Protein AF-A0A1J4VGZ9-F1 (afdb_monomer_lite)

Sequence (70 aa):
MNKAAIIYFSLTGNTEKIANRIGRKLEAEGKNVERIRLSEEKNHSFLGNALRALFKIKGKIKGVNLNLIA

pLDDT: mean 74.22, std 16.39, range [35.34, 95.38]

Radius of gyration: 13.24 Å; chains: 1; bounding box: 32×22×29 Å

Structure (mmCIF, N/CA/C/O backbone):
data_AF-A0A1J4VGZ9-F1
#
_entry.id   AF-A0A1J4VGZ9-F1
#
loop_
_atom_site.group_PDB
_atom_site.id
_atom_site.type_symbol
_atom_site.label_atom_id
_atom_site.label_alt_id
_atom_site.label_comp_id
_atom_site.label_asym_id
_atom_site.label_entity_id
_atom_site.label_seq_id
_atom_site.pdbx_PDB_ins_code
_atom_site.Cartn_x
_atom_site.Cartn_y
_atom_site.Cartn_z
_atom_site.occupancy
_atom_site.B_iso_or_equiv
_atom_site.auth_seq_id
_atom_site.auth_comp_id
_atom_site.auth_asym_id
_atom_site.auth_atom_id
_atom_site.pdbx_PDB_model_num
ATOM 1 N N . MET A 1 1 ? -8.277 -2.163 19.159 1.00 56.78 1 MET A N 1
ATOM 2 C CA . MET A 1 1 ? -8.075 -1.436 17.883 1.00 56.78 1 MET A CA 1
ATOM 3 C C . MET A 1 1 ? -7.580 -2.413 16.832 1.00 56.78 1 MET A C 1
ATOM 5 O O . MET A 1 1 ? -6.510 -2.982 17.021 1.00 56.78 1 MET A O 1
ATOM 9 N N . ASN A 1 2 ? -8.342 -2.626 15.758 1.00 79.19 2 ASN A N 1
ATOM 10 C CA . ASN A 1 2 ? -7.892 -3.467 14.648 1.00 79.19 2 ASN A CA 1
ATOM 11 C C . ASN A 1 2 ? -6.781 -2.738 13.882 1.00 79.19 2 ASN A C 1
ATOM 13 O O . ASN A 1 2 ? -6.996 -1.654 13.340 1.00 79.19 2 ASN A O 1
ATOM 17 N N . LYS A 1 3 ? -5.579 -3.320 13.890 1.00 85.06 3 LYS A N 1
ATOM 18 C CA . LYS A 1 3 ? -4.440 -2.848 13.099 1.00 85.06 3 LYS A CA 1
ATOM 19 C C . LYS A 1 3 ? -4.502 -3.478 11.711 1.00 85.06 3 LYS A C 1
ATOM 21 O O . LYS A 1 3 ? -4.787 -4.667 11.593 1.00 85.06 3 LYS A O 1
ATOM 26 N N . ALA A 1 4 ? -4.220 -2.693 10.680 1.00 86.06 4 ALA A N 1
ATOM 27 C CA . ALA A 1 4 ? -4.093 -3.159 9.306 1.00 86.06 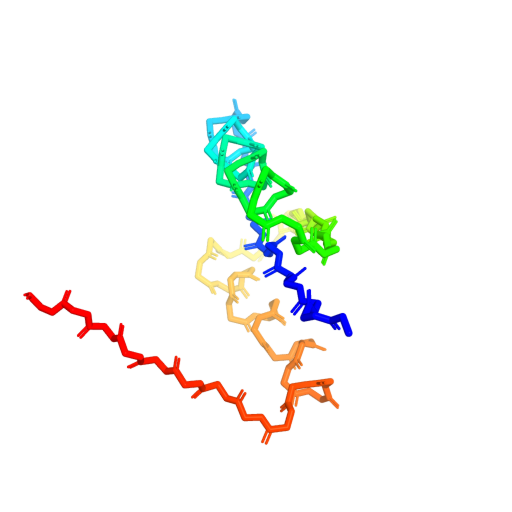4 ALA A CA 1
ATOM 28 C C . ALA A 1 4 ? -2.724 -2.754 8.754 1.00 86.06 4 ALA A C 1
ATOM 30 O O . ALA A 1 4 ? -2.239 -1.664 9.043 1.00 86.06 4 ALA A O 1
ATOM 31 N N . ALA A 1 5 ? -2.113 -3.617 7.946 1.00 86.75 5 ALA A N 1
ATOM 32 C CA . ALA A 1 5 ? -0.866 -3.318 7.254 1.00 86.75 5 ALA A CA 1
ATOM 33 C C . ALA A 1 5 ? -1.082 -3.411 5.741 1.00 86.75 5 ALA A C 1
ATOM 35 O O . ALA A 1 5 ? -1.615 -4.403 5.246 1.00 86.75 5 ALA A O 1
ATOM 36 N N . ILE A 1 6 ? -0.658 -2.382 5.011 1.00 88.19 6 ILE A N 1
ATOM 37 C CA . ILE A 1 6 ? -0.650 -2.347 3.550 1.00 88.19 6 ILE A CA 1
ATOM 38 C C . ILE A 1 6 ? 0.796 -2.430 3.104 1.00 88.19 6 ILE A C 1
ATOM 40 O O . ILE A 1 6 ? 1.562 -1.477 3.247 1.00 88.19 6 ILE A O 1
ATOM 44 N N . ILE A 1 7 ? 1.159 -3.575 2.547 1.00 84.81 7 ILE A N 1
ATOM 45 C CA . ILE A 1 7 ? 2.487 -3.812 1.997 1.00 84.81 7 ILE A CA 1
ATOM 46 C C . ILE A 1 7 ? 2.380 -3.725 0.484 1.00 84.81 7 ILE A C 1
ATOM 48 O O . ILE A 1 7 ? 1.550 -4.404 -0.118 1.00 84.81 7 ILE A O 1
ATOM 52 N N . TYR A 1 8 ? 3.208 -2.887 -0.131 1.00 82.44 8 TYR A N 1
ATOM 53 C CA . TYR A 1 8 ? 3.144 -2.667 -1.570 1.00 82.44 8 TYR A CA 1
ATOM 54 C C . TYR A 1 8 ? 4.519 -2.405 -2.179 1.00 82.44 8 TYR A C 1
ATOM 56 O O . TYR A 1 8 ? 5.434 -1.898 -1.530 1.00 82.44 8 TYR A O 1
ATOM 64 N N . PHE A 1 9 ? 4.639 -2.725 -3.463 1.00 82.00 9 PHE A N 1
ATOM 65 C CA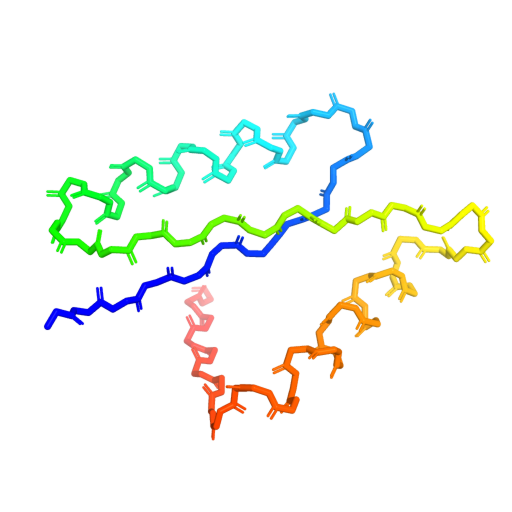 . PHE A 1 9 ? 5.791 -2.415 -4.300 1.00 82.00 9 PHE A CA 1
ATOM 66 C C . PHE A 1 9 ? 5.351 -1.502 -5.447 1.00 82.00 9 PHE A C 1
ATOM 68 O O . PHE A 1 9 ? 4.292 -1.712 -6.039 1.00 82.00 9 PHE A O 1
ATOM 75 N N . SER A 1 10 ? 6.143 -0.476 -5.753 1.00 79.00 10 SER A N 1
ATOM 76 C CA . SER A 1 10 ? 5.787 0.529 -6.755 1.00 79.00 10 SER A CA 1
ATOM 77 C C . SER A 1 10 ? 7.033 1.054 -7.462 1.00 79.00 10 SER A C 1
ATOM 79 O O . SER A 1 10 ? 7.849 1.733 -6.834 1.00 79.00 10 SER A O 1
ATOM 81 N N . LEU A 1 11 ? 7.138 0.767 -8.763 1.00 74.88 11 LEU A N 1
ATOM 82 C CA . LEU A 1 11 ? 8.171 1.316 -9.654 1.00 74.88 11 LEU A CA 1
ATOM 83 C C . LEU A 1 11 ? 7.807 2.719 -10.142 1.00 74.88 11 LEU A C 1
ATOM 85 O O . LEU A 1 11 ? 8.636 3.617 -10.161 1.00 74.88 11 LEU A O 1
ATOM 89 N N . THR A 1 12 ? 6.540 2.909 -10.513 1.00 80.00 12 THR A N 1
ATOM 90 C CA . THR A 1 12 ? 6.053 4.100 -11.228 1.00 80.00 12 THR A CA 1
ATOM 91 C C . THR A 1 12 ? 5.097 4.964 -10.400 1.00 80.00 12 THR A C 1
ATOM 93 O O . THR A 1 12 ? 4.536 5.932 -10.903 1.00 80.00 12 THR A O 1
ATOM 96 N N . GLY A 1 13 ? 4.857 4.615 -9.131 1.00 79.81 13 GLY A N 1
ATOM 97 C CA . GLY A 1 13 ? 3.952 5.353 -8.236 1.00 79.81 13 GLY A CA 1
ATOM 98 C C . GLY A 1 13 ? 2.475 4.937 -8.321 1.00 79.81 13 GLY A C 1
ATOM 99 O O . GLY A 1 13 ? 1.687 5.296 -7.446 1.00 79.81 13 GLY A O 1
ATOM 100 N N . ASN A 1 14 ? 2.069 4.138 -9.313 1.00 86.69 14 ASN A N 1
ATOM 101 C CA . ASN A 1 14 ? 0.666 3.720 -9.452 1.00 86.69 14 ASN A CA 1
ATOM 102 C C . ASN A 1 14 ? 0.194 2.835 -8.289 1.00 86.69 14 ASN A C 1
ATOM 104 O O . ASN A 1 14 ? -0.862 3.091 -7.707 1.00 86.69 14 ASN A O 1
ATOM 108 N N . THR A 1 15 ? 0.995 1.849 -7.885 1.00 85.94 15 THR A N 1
ATOM 109 C CA . THR A 1 15 ? 0.659 0.977 -6.748 1.00 85.94 15 THR A CA 1
ATOM 110 C C . THR A 1 15 ? 0.629 1.751 -5.430 1.00 85.94 15 THR A C 1
ATOM 112 O O . THR A 1 15 ? -0.173 1.451 -4.551 1.00 85.94 15 THR A O 1
ATOM 115 N N . GLU A 1 16 ? 1.446 2.798 -5.306 1.00 89.44 16 GLU A N 1
ATOM 116 C CA . GLU A 1 16 ? 1.455 3.694 -4.145 1.00 89.44 16 GLU A CA 1
ATOM 117 C C . GLU A 1 16 ? 0.151 4.495 -4.028 1.00 89.44 16 GLU A C 1
ATOM 119 O O . GLU A 1 16 ? -0.437 4.576 -2.948 1.00 89.44 16 GLU A O 1
ATOM 124 N N . LYS A 1 17 ? -0.376 5.011 -5.147 1.00 92.88 17 LYS A N 1
ATOM 125 C CA . LYS A 1 17 ? -1.694 5.670 -5.171 1.00 92.88 17 LYS A CA 1
ATOM 126 C C . LYS A 1 17 ? -2.810 4.726 -4.719 1.00 92.88 17 LYS A C 1
ATOM 128 O O . LYS A 1 17 ? -3.678 5.130 -3.944 1.00 92.88 17 LYS A O 1
ATOM 133 N N . ILE A 1 18 ? -2.774 3.470 -5.166 1.00 92.31 18 ILE A N 1
ATOM 134 C CA . ILE A 1 18 ? -3.753 2.445 -4.777 1.00 92.31 18 ILE A CA 1
ATOM 135 C C . ILE A 1 18 ? -3.628 2.124 -3.282 1.00 92.31 18 ILE A C 1
ATOM 137 O O . ILE A 1 18 ? -4.628 2.174 -2.566 1.00 92.31 18 ILE A O 1
ATOM 141 N N . ALA A 1 19 ? -2.410 1.882 -2.791 1.00 91.69 19 ALA A N 1
ATOM 142 C CA . ALA A 1 19 ? -2.137 1.626 -1.377 1.00 91.69 19 ALA A CA 1
ATOM 143 C C . ALA A 1 19 ? -2.633 2.772 -0.480 1.00 91.69 19 ALA A C 1
ATOM 145 O O . ALA A 1 19 ? -3.275 2.542 0.546 1.00 91.69 19 ALA A O 1
ATOM 146 N N . ASN A 1 20 ? -2.419 4.018 -0.903 1.00 93.12 20 ASN A N 1
ATOM 147 C CA . ASN A 1 20 ? -2.909 5.194 -0.191 1.00 93.12 20 ASN A CA 1
ATOM 148 C C . ASN A 1 20 ? -4.438 5.263 -0.165 1.00 93.12 20 ASN A C 1
ATOM 150 O O . ASN A 1 20 ? -5.013 5.542 0.889 1.00 93.12 20 ASN A O 1
ATOM 154 N N . ARG A 1 21 ? -5.103 4.965 -1.286 1.00 95.12 21 ARG A N 1
ATOM 155 C CA . ARG A 1 21 ? -6.570 4.958 -1.372 1.00 95.12 21 ARG A CA 1
ATOM 156 C C . ARG A 1 21 ? -7.196 3.875 -0.493 1.00 95.12 21 ARG A C 1
ATOM 158 O O . ARG A 1 21 ? -8.184 4.154 0.183 1.00 95.12 21 ARG A O 1
ATOM 165 N N . ILE A 1 22 ? -6.613 2.677 -0.470 1.00 93.38 22 ILE A N 1
ATOM 166 C CA . ILE A 1 22 ? -7.043 1.584 0.416 1.00 93.38 22 ILE A CA 1
ATOM 167 C C . ILE A 1 22 ? -6.840 1.988 1.878 1.00 93.38 22 ILE A C 1
ATOM 169 O O . ILE A 1 22 ? -7.758 1.857 2.683 1.00 93.38 22 ILE A O 1
ATOM 173 N N . GLY A 1 23 ? -5.676 2.549 2.214 1.00 93.62 23 GLY A N 1
ATOM 174 C CA . GLY A 1 23 ? -5.379 2.961 3.584 1.00 93.62 23 GLY A CA 1
ATOM 175 C C . GLY A 1 23 ? -6.340 4.020 4.111 1.00 93.62 23 GLY A C 1
ATOM 176 O O . GLY A 1 23 ? -6.838 3.866 5.216 1.00 93.62 23 GLY A O 1
ATOM 177 N N . ARG A 1 24 ? -6.701 5.017 3.291 1.00 94.94 24 ARG A N 1
ATOM 178 C CA . ARG A 1 24 ? -7.693 6.038 3.675 1.00 94.94 24 ARG A CA 1
ATOM 179 C C . ARG A 1 24 ? -9.067 5.444 3.984 1.00 94.94 24 ARG A C 1
ATOM 181 O O . ARG A 1 24 ? -9.732 5.905 4.903 1.00 94.94 24 ARG A O 1
ATOM 188 N N . LYS A 1 25 ? -9.498 4.422 3.234 1.00 95.38 25 LYS A N 1
ATOM 189 C CA . LYS A 1 25 ? -10.758 3.717 3.522 1.00 95.38 25 LYS A CA 1
ATOM 190 C C . LYS A 1 25 ? -10.696 2.986 4.863 1.00 95.38 25 LYS A C 1
ATOM 192 O O . LYS A 1 25 ? -11.607 3.115 5.666 1.00 95.38 25 LYS A O 1
ATOM 197 N N . LEU A 1 26 ? -9.605 2.269 5.122 1.00 90.94 26 LEU A N 1
ATOM 198 C CA . LEU A 1 26 ? -9.423 1.534 6.376 1.00 90.94 26 LEU A CA 1
ATOM 199 C C . LEU A 1 26 ? -9.284 2.477 7.586 1.00 90.94 26 LEU A C 1
ATOM 201 O O . LEU A 1 26 ? -9.818 2.180 8.651 1.00 90.94 26 LEU A O 1
ATOM 205 N N . GLU A 1 27 ? -8.623 3.624 7.422 1.00 91.69 27 GLU A N 1
ATOM 206 C CA . GLU A 1 27 ? -8.553 4.687 8.437 1.00 91.69 27 GLU A CA 1
ATOM 207 C C . GLU A 1 27 ? -9.945 5.256 8.747 1.00 91.69 27 GLU A C 1
ATOM 209 O O . GLU A 1 27 ? -10.283 5.428 9.916 1.00 91.69 27 GLU A O 1
ATOM 214 N N . ALA A 1 28 ? -10.781 5.474 7.724 1.00 93.19 28 ALA A N 1
ATOM 215 C CA . ALA A 1 28 ? -12.169 5.909 7.902 1.00 93.19 28 ALA A CA 1
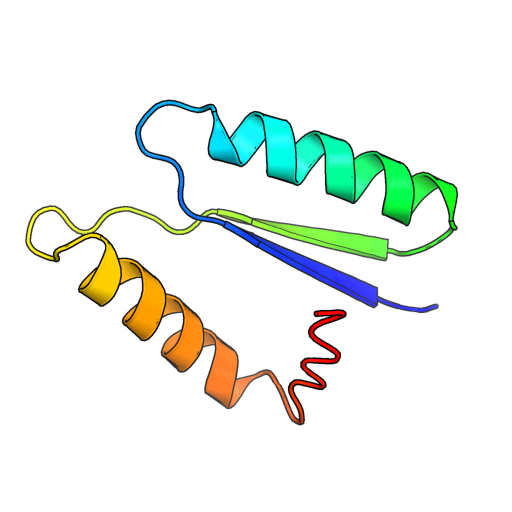ATOM 216 C C . ALA A 1 28 ? -13.042 4.862 8.626 1.00 93.19 28 ALA A C 1
ATOM 218 O O . ALA A 1 28 ? -13.977 5.225 9.331 1.00 93.19 28 ALA A O 1
ATOM 219 N N . GLU A 1 29 ? -12.709 3.573 8.515 1.00 92.38 29 GLU A N 1
ATOM 220 C CA . GLU A 1 29 ? -13.316 2.479 9.293 1.00 92.38 29 GLU A CA 1
ATOM 221 C C . GLU A 1 29 ? -12.770 2.384 10.737 1.00 92.38 29 GLU A C 1
ATOM 223 O O . GLU A 1 29 ? -13.064 1.426 11.455 1.00 92.38 29 GLU A O 1
ATOM 228 N N . GLY A 1 30 ? -11.937 3.335 11.175 1.00 90.38 30 GLY A N 1
ATOM 229 C CA . GLY A 1 30 ? -11.348 3.359 12.517 1.00 90.38 30 GLY A CA 1
ATOM 230 C C . GLY A 1 30 ? -10.184 2.382 12.716 1.00 90.38 30 GLY A C 1
ATOM 231 O O . GLY A 1 30 ? -9.798 2.098 13.856 1.00 90.38 30 GLY A O 1
ATOM 232 N N . LYS A 1 31 ? -9.609 1.841 11.633 1.00 90.06 31 LYS A N 1
ATOM 233 C CA . LYS A 1 31 ? -8.420 0.979 11.708 1.00 90.06 31 LYS A CA 1
ATOM 234 C C . LYS A 1 31 ? -7.157 1.829 11.775 1.00 90.06 31 LYS A C 1
ATOM 236 O O . LYS A 1 31 ? -7.029 2.847 11.103 1.00 90.06 31 LYS A O 1
ATOM 241 N N . ASN A 1 32 ? -6.182 1.367 12.550 1.00 88.75 32 ASN A N 1
ATOM 242 C CA . ASN A 1 32 ? -4.841 1.945 12.534 1.00 88.75 32 ASN A CA 1
ATOM 243 C C . ASN A 1 32 ? -4.052 1.288 11.392 1.00 88.75 32 ASN A C 1
ATOM 245 O O . ASN A 1 32 ? -3.842 0.071 11.426 1.00 88.75 32 ASN A O 1
ATOM 249 N N . VAL A 1 33 ? -3.696 2.070 10.368 1.00 91.81 33 VAL A N 1
ATOM 250 C CA . VAL A 1 33 ? -3.115 1.566 9.117 1.00 91.81 33 VAL A CA 1
ATOM 251 C C . VAL A 1 33 ? -1.623 1.868 9.038 1.00 91.81 33 VAL A C 1
ATOM 253 O O . VAL A 1 33 ? -1.207 3.021 8.957 1.00 91.81 33 VAL A O 1
ATOM 256 N N . GLU A 1 34 ? -0.819 0.816 8.948 1.00 89.06 34 GLU A N 1
ATOM 257 C CA . GLU A 1 34 ? 0.607 0.894 8.646 1.00 89.06 34 GLU A CA 1
ATOM 258 C C . GLU A 1 34 ? 0.828 0.682 7.143 1.00 89.06 34 GLU A C 1
ATOM 260 O O . GLU A 1 34 ? 0.300 -0.261 6.552 1.00 89.06 34 GLU A O 1
ATOM 265 N N . ARG A 1 35 ? 1.602 1.555 6.493 1.00 87.81 35 ARG A N 1
ATOM 266 C CA . ARG A 1 35 ? 1.938 1.436 5.067 1.00 87.81 35 ARG A CA 1
ATOM 267 C C . ARG A 1 35 ? 3.418 1.116 4.927 1.00 87.81 35 ARG A C 1
ATOM 269 O O . ARG A 1 35 ? 4.261 1.904 5.341 1.00 87.81 35 ARG A O 1
ATOM 276 N N . ILE A 1 36 ? 3.730 -0.018 4.312 1.00 85.88 36 ILE A N 1
ATOM 277 C CA . ILE A 1 36 ? 5.096 -0.515 4.148 1.00 85.88 36 ILE A CA 1
ATOM 278 C C . ILE A 1 36 ? 5.406 -0.560 2.654 1.00 85.88 36 ILE A C 1
ATOM 280 O O . ILE A 1 36 ? 4.948 -1.450 1.932 1.00 85.88 36 ILE A O 1
ATOM 284 N N . ARG A 1 37 ? 6.189 0.418 2.189 1.00 84.31 37 ARG A N 1
ATOM 285 C CA . ARG A 1 37 ? 6.720 0.419 0.825 1.00 84.31 37 ARG A CA 1
ATOM 286 C C . ARG A 1 37 ? 7.933 -0.496 0.756 1.00 84.31 37 ARG A C 1
ATOM 288 O O . ARG A 1 37 ? 8.891 -0.335 1.507 1.00 84.31 37 ARG A O 1
ATOM 295 N N . LEU A 1 38 ? 7.896 -1.433 -0.176 1.00 77.50 38 LEU A N 1
ATOM 296 C CA . LEU A 1 38 ? 9.012 -2.316 -0.464 1.00 77.50 38 LEU A CA 1
ATOM 297 C C . LEU A 1 38 ? 9.986 -1.607 -1.404 1.00 77.50 38 LEU A C 1
ATOM 299 O O . LEU A 1 38 ? 9.586 -1.092 -2.451 1.00 77.50 38 LEU A O 1
ATOM 303 N N . SER A 1 39 ? 11.255 -1.573 -1.011 1.00 71.62 39 SER A N 1
ATOM 304 C CA . SER A 1 39 ? 12.350 -1.071 -1.836 1.00 71.62 39 SER A CA 1
ATOM 305 C C . SER A 1 39 ? 12.659 -2.057 -2.959 1.00 71.62 39 SER A C 1
ATOM 307 O O . SER A 1 39 ? 12.628 -3.270 -2.753 1.00 71.62 39 SER A O 1
ATOM 309 N N . GLU A 1 40 ? 12.980 -1.536 -4.138 1.00 67.31 40 GLU A N 1
ATOM 310 C CA . GLU A 1 40 ? 13.512 -2.339 -5.232 1.00 67.31 40 GLU A CA 1
ATOM 311 C C . GLU A 1 40 ? 14.969 -2.710 -4.938 1.00 67.31 40 GLU A C 1
ATOM 313 O O . GLU A 1 40 ? 15.794 -1.837 -4.668 1.00 67.31 40 GLU A O 1
ATOM 318 N N . GLU A 1 41 ? 15.303 -3.999 -5.003 1.00 64.25 41 GLU A N 1
ATOM 319 C CA . GLU A 1 41 ? 16.688 -4.402 -5.230 1.00 64.25 41 GLU A CA 1
ATOM 320 C C . GLU A 1 41 ? 16.902 -4.556 -6.729 1.00 64.25 41 GLU A C 1
ATOM 322 O O . GLU A 1 41 ? 16.233 -5.365 -7.373 1.00 64.25 41 GLU A O 1
ATOM 327 N N . LYS A 1 42 ? 17.858 -3.783 -7.263 1.00 58.53 42 LYS A N 1
ATOM 328 C CA . LYS A 1 42 ? 18.179 -3.669 -8.698 1.00 58.53 42 LYS A CA 1
ATOM 329 C C . LYS A 1 42 ? 18.453 -5.009 -9.407 1.00 58.53 42 LYS A C 1
ATOM 331 O O .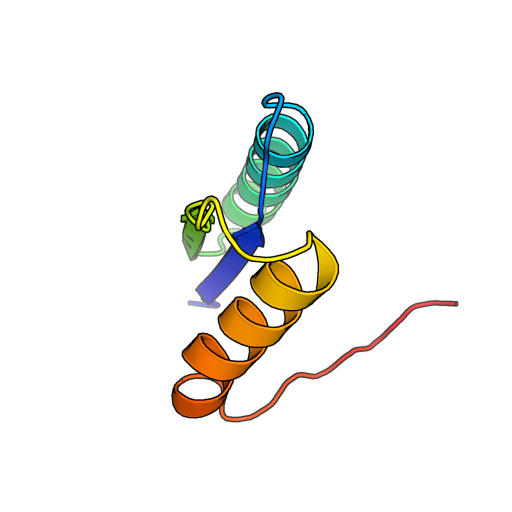 LYS A 1 42 ? 18.455 -5.040 -10.628 1.00 58.53 42 LYS A O 1
ATOM 336 N N . ASN A 1 43 ? 18.656 -6.098 -8.660 1.00 62.53 43 ASN A N 1
ATOM 337 C CA . ASN A 1 43 ? 19.024 -7.420 -9.178 1.00 62.53 43 ASN A CA 1
ATOM 338 C C . ASN A 1 43 ? 17.927 -8.489 -9.031 1.00 62.53 43 ASN A C 1
ATOM 340 O O . ASN A 1 43 ? 18.174 -9.656 -9.327 1.00 62.53 43 ASN A O 1
ATOM 344 N N . HIS A 1 44 ? 16.728 -8.132 -8.567 1.00 59.97 44 HIS A N 1
ATOM 345 C CA . HIS A 1 44 ? 15.635 -9.087 -8.389 1.00 59.97 44 HIS A CA 1
ATOM 346 C C . HIS A 1 44 ? 14.464 -8.767 -9.316 1.00 59.97 44 HIS A C 1
ATOM 348 O O . HIS A 1 44 ? 14.044 -7.619 -9.445 1.00 59.97 44 HIS A O 1
ATOM 354 N N . SER A 1 45 ? 13.892 -9.805 -9.934 1.00 65.81 45 SER A N 1
ATOM 355 C CA . SER A 1 45 ? 12.644 -9.675 -10.688 1.00 65.81 45 SER A CA 1
ATOM 356 C C . SER A 1 45 ? 11.503 -9.195 -9.782 1.00 65.81 45 SER A C 1
ATOM 358 O O . SER A 1 45 ? 11.549 -9.364 -8.561 1.00 65.81 45 SER A O 1
ATOM 360 N N . PHE A 1 46 ? 10.441 -8.636 -10.370 1.00 66.94 46 PHE A N 1
ATOM 361 C CA . PHE A 1 46 ? 9.236 -8.215 -9.638 1.00 66.94 46 PHE A CA 1
ATOM 362 C C . PHE A 1 46 ? 8.708 -9.313 -8.696 1.00 66.94 46 PHE A C 1
ATOM 364 O O . PHE A 1 46 ? 8.431 -9.054 -7.526 1.00 66.94 46 PHE A O 1
ATOM 371 N N . LEU A 1 47 ? 8.653 -10.558 -9.184 1.00 64.06 47 LEU A N 1
ATOM 372 C CA . LEU A 1 47 ? 8.276 -11.738 -8.401 1.00 64.06 47 LEU A CA 1
ATOM 373 C C . LEU A 1 47 ? 9.268 -12.028 -7.270 1.00 64.06 47 LEU A C 1
ATOM 375 O O . LEU A 1 47 ? 8.842 -12.323 -6.158 1.00 64.06 47 LEU A O 1
ATOM 379 N N . GLY A 1 48 ? 10.573 -11.900 -7.524 1.00 68.50 48 GLY A N 1
ATOM 380 C CA . GLY A 1 48 ? 11.609 -12.056 -6.502 1.00 68.50 48 GLY A CA 1
ATOM 381 C C . GLY A 1 48 ? 11.481 -11.026 -5.377 1.00 68.50 48 GLY A C 1
ATOM 382 O O . GLY A 1 48 ? 11.536 -11.387 -4.200 1.00 68.50 48 GLY A O 1
ATOM 383 N N . ASN A 1 49 ? 11.220 -9.764 -5.724 1.00 68.81 49 ASN A N 1
ATOM 384 C CA . ASN A 1 49 ? 10.969 -8.696 -4.756 1.00 68.81 49 ASN A CA 1
ATOM 385 C C . ASN A 1 49 ? 9.660 -8.923 -3.975 1.00 68.81 49 ASN A C 1
ATOM 387 O O . ASN A 1 49 ? 9.641 -8.763 -2.752 1.00 68.81 49 ASN A O 1
ATOM 391 N N . ALA A 1 50 ? 8.587 -9.364 -4.641 1.00 68.44 50 ALA A N 1
ATOM 392 C CA . ALA A 1 50 ? 7.304 -9.670 -4.006 1.00 68.44 50 ALA A CA 1
ATOM 393 C C . ALA A 1 50 ? 7.386 -10.867 -3.039 1.00 68.44 50 ALA A C 1
ATOM 395 O O . ALA A 1 50 ? 6.910 -10.780 -1.906 1.00 68.44 50 ALA A O 1
ATOM 396 N N . LEU A 1 51 ? 8.038 -11.963 -3.443 1.00 70.31 51 LEU A N 1
ATOM 397 C CA . LEU A 1 51 ? 8.238 -13.149 -2.603 1.00 70.31 51 LEU A CA 1
ATOM 398 C C . LEU A 1 51 ? 9.118 -12.820 -1.403 1.00 70.31 51 LEU A C 1
ATOM 400 O O . LEU A 1 51 ? 8.748 -13.128 -0.272 1.00 70.31 51 LEU A O 1
ATOM 404 N N . ARG A 1 52 ? 10.247 -12.137 -1.613 1.00 67.88 52 ARG A N 1
ATOM 405 C CA . ARG A 1 52 ? 11.134 -11.730 -0.517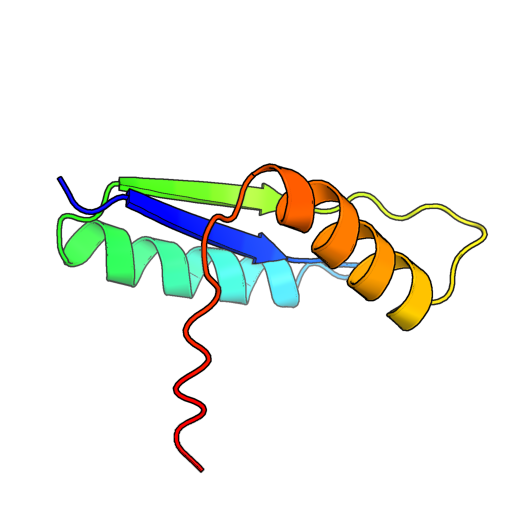 1.00 67.88 52 ARG A CA 1
ATOM 406 C C . ARG A 1 52 ? 10.423 -10.843 0.495 1.00 67.88 52 ARG A C 1
ATOM 408 O O . ARG A 1 52 ? 10.618 -11.023 1.696 1.00 67.88 52 ARG A O 1
ATOM 415 N N . ALA A 1 53 ? 9.591 -9.916 0.034 1.00 66.81 53 ALA A N 1
ATOM 416 C CA . ALA A 1 53 ? 8.754 -9.128 0.920 1.00 66.81 53 ALA A CA 1
ATOM 417 C C . ALA A 1 53 ? 7.807 -10.010 1.730 1.00 66.81 53 ALA A C 1
ATOM 419 O O . ALA A 1 53 ? 7.814 -9.933 2.955 1.00 66.81 53 ALA A O 1
ATOM 420 N N . LEU A 1 54 ? 7.076 -10.911 1.073 1.00 69.19 54 LEU A N 1
ATOM 421 C CA . LEU A 1 54 ? 6.195 -11.863 1.746 1.00 69.19 54 LEU A CA 1
ATOM 422 C C . LEU A 1 54 ? 6.948 -12.661 2.828 1.00 69.19 54 LEU A C 1
ATOM 424 O O . LEU A 1 54 ? 6.471 -12.768 3.955 1.00 69.19 54 LEU A O 1
ATOM 428 N N . PHE A 1 55 ? 8.159 -13.144 2.530 1.00 70.69 55 PHE A N 1
ATOM 429 C CA . PHE A 1 55 ? 9.014 -13.880 3.470 1.00 70.69 55 PHE A CA 1
ATOM 430 C C . PHE A 1 55 ? 9.565 -13.020 4.615 1.00 70.69 55 PHE A C 1
ATOM 432 O O . PHE A 1 55 ? 9.582 -13.484 5.755 1.00 70.69 55 PHE A O 1
ATOM 439 N N . LYS A 1 56 ? 9.946 -11.760 4.362 1.00 66.81 56 LYS A N 1
ATOM 440 C CA . LYS A 1 56 ? 10.339 -10.804 5.417 1.00 66.81 56 LYS A CA 1
ATOM 441 C C . LYS A 1 56 ? 9.222 -10.595 6.435 1.00 66.81 56 LYS A C 1
ATOM 443 O O . LYS A 1 56 ? 9.486 -10.368 7.613 1.00 66.81 56 LYS A O 1
ATOM 448 N N . ILE A 1 57 ? 7.978 -10.669 5.978 1.00 65.94 57 ILE A N 1
ATOM 449 C CA . ILE A 1 57 ? 6.805 -10.433 6.812 1.00 65.94 57 ILE A CA 1
ATOM 450 C C . ILE A 1 57 ? 6.260 -11.760 7.378 1.00 65.94 57 ILE A C 1
ATOM 452 O O . ILE A 1 57 ? 5.618 -11.754 8.423 1.00 65.94 57 ILE A O 1
ATOM 456 N N . LYS A 1 58 ? 6.602 -12.916 6.788 1.00 56.47 58 LYS A N 1
ATOM 457 C CA . LYS A 1 58 ? 6.243 -14.266 7.270 1.00 56.47 58 LYS A CA 1
ATOM 458 C C . LYS A 1 58 ? 6.736 -14.554 8.695 1.00 56.47 58 LYS A C 1
ATOM 460 O O . LYS A 1 58 ? 6.064 -15.263 9.429 1.00 56.47 58 LYS A O 1
ATOM 465 N N . GLY A 1 59 ? 7.851 -13.956 9.125 1.00 56.88 59 GLY A N 1
ATOM 466 C CA . GLY A 1 59 ? 8.306 -14.023 10.524 1.00 56.88 59 GLY A CA 1
ATOM 467 C C . GLY A 1 59 ? 7.500 -13.150 11.504 1.00 56.88 59 GLY A C 1
ATOM 468 O O . GLY A 1 59 ? 7.577 -13.354 12.711 1.00 56.88 59 GLY A O 1
ATOM 469 N N . LYS A 1 60 ? 6.722 -12.181 10.999 1.00 53.69 60 LYS A N 1
ATOM 470 C CA . LYS A 1 60 ? 5.886 -11.249 11.781 1.00 53.69 60 LYS A CA 1
ATOM 471 C C . LYS A 1 60 ? 4.380 -11.514 11.655 1.00 53.69 60 LYS A C 1
ATOM 473 O O . LYS A 1 60 ? 3.612 -11.001 12.464 1.00 53.69 60 LYS A O 1
ATOM 478 N N . ILE A 1 61 ? 3.945 -12.305 10.675 1.00 55.50 61 ILE A N 1
ATOM 479 C CA . ILE A 1 61 ? 2.539 -12.659 10.463 1.00 55.50 61 ILE A CA 1
ATOM 480 C C . ILE A 1 61 ? 2.288 -14.063 11.013 1.00 55.50 61 ILE A C 1
ATOM 482 O O . ILE A 1 61 ? 2.712 -15.052 10.424 1.00 55.50 61 ILE A O 1
ATOM 486 N N . LYS A 1 62 ? 1.553 -14.154 12.128 1.00 52.38 62 LYS A N 1
ATOM 487 C CA . LYS A 1 62 ? 1.121 -15.435 12.722 1.00 52.38 62 LYS A CA 1
ATOM 488 C C . LYS A 1 62 ? 0.024 -16.157 11.924 1.00 52.38 62 LYS A C 1
ATOM 490 O O . LYS A 1 62 ? -0.250 -17.317 12.199 1.00 52.38 62 LYS A O 1
ATOM 495 N N . GLY A 1 63 ? -0.591 -15.501 10.942 1.00 49.62 63 GLY A N 1
ATOM 496 C CA . GLY A 1 63 ? -1.589 -16.104 10.063 1.00 49.62 63 GLY A CA 1
ATOM 497 C C . GLY A 1 63 ? -1.993 -15.143 8.954 1.00 49.62 63 GLY A C 1
ATOM 498 O O . GLY A 1 63 ? -2.314 -13.986 9.221 1.00 49.62 63 GLY A O 1
ATOM 499 N N . VAL A 1 64 ? -1.951 -15.612 7.709 1.00 49.78 64 VAL A N 1
ATOM 500 C CA . VAL A 1 64 ? -2.510 -14.892 6.561 1.00 49.78 64 VAL A CA 1
ATOM 501 C C . VAL A 1 64 ? -3.856 -15.544 6.261 1.00 49.78 64 VAL A C 1
ATOM 503 O O . VAL A 1 64 ? -3.891 -16.691 5.829 1.00 49.78 64 VAL A O 1
ATOM 506 N N . ASN A 1 65 ? -4.959 -14.839 6.509 1.00 46.88 65 ASN A N 1
ATOM 507 C CA . ASN A 1 65 ? -6.273 -15.280 6.047 1.00 46.88 65 ASN A CA 1
ATOM 508 C C . ASN A 1 65 ? -6.520 -14.663 4.664 1.00 46.88 65 ASN A C 1
ATOM 510 O O . ASN A 1 65 ? -6.901 -13.499 4.546 1.00 46.88 65 ASN A O 1
ATOM 514 N N . LEU A 1 66 ? -6.202 -15.428 3.619 1.00 46.88 66 LEU A N 1
ATOM 515 C CA . LEU A 1 66 ? -6.506 -15.078 2.236 1.00 46.88 66 LEU A CA 1
ATOM 516 C C . LEU A 1 66 ? -7.937 -15.519 1.928 1.00 46.88 66 LEU A C 1
ATOM 518 O O . LEU A 1 66 ? -8.145 -16.508 1.232 1.00 46.88 66 LE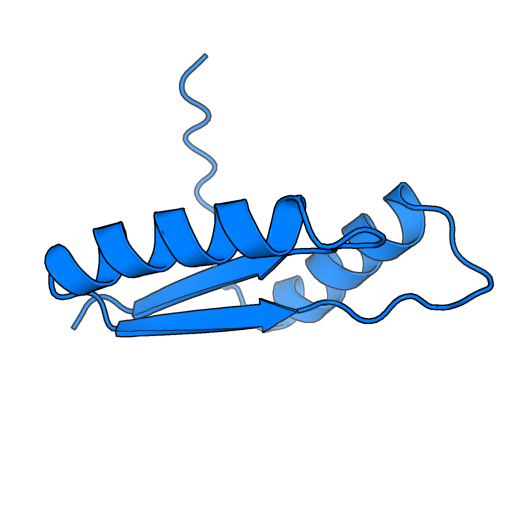U A O 1
ATOM 522 N N . ASN A 1 67 ? -8.928 -14.771 2.409 1.00 44.28 67 ASN A N 1
ATOM 523 C CA . ASN A 1 67 ? -10.247 -14.804 1.782 1.00 44.28 67 ASN A CA 1
ATOM 524 C C . ASN A 1 67 ? -10.135 -14.067 0.440 1.00 44.28 67 ASN A C 1
ATOM 526 O O . ASN A 1 67 ? -10.483 -12.891 0.328 1.00 44.28 67 ASN A O 1
ATOM 530 N N . LEU A 1 68 ? -9.572 -14.745 -0.566 1.00 38.44 68 LEU A N 1
ATOM 531 C CA . LEU A 1 68 ? -9.760 -14.350 -1.956 1.00 38.44 68 LEU A CA 1
ATOM 532 C C . LEU A 1 68 ? -11.239 -14.575 -2.268 1.00 38.44 68 LEU A C 1
ATOM 534 O O . LEU A 1 68 ? -11.686 -15.711 -2.403 1.00 38.44 68 LEU A O 1
ATOM 538 N N . ILE A 1 69 ? -11.997 -13.486 -2.339 1.00 41.34 69 ILE A N 1
ATOM 539 C CA . ILE A 1 69 ? -13.305 -13.501 -2.984 1.00 41.34 69 ILE A CA 1
ATOM 540 C C . ILE A 1 69 ? -13.008 -13.680 -4.476 1.00 41.34 69 ILE A C 1
ATOM 542 O O . ILE A 1 69 ? -12.411 -12.791 -5.089 1.00 41.34 69 ILE A O 1
ATOM 546 N N . ALA A 1 70 ? -13.304 -14.881 -4.976 1.00 35.34 70 ALA A N 1
ATOM 547 C CA . ALA A 1 70 ? -13.301 -15.227 -6.393 1.00 35.34 70 ALA A CA 1
ATOM 548 C C . ALA A 1 70 ? -14.451 -14.527 -7.126 1.00 35.34 70 ALA A C 1
ATOM 550 O O . ALA A 1 70 ? -15.511 -14.322 -6.487 1.00 35.34 70 ALA A O 1
#

Secondary structure (DSSP, 8-state):
--EEEEEEE-SSSHHHHHHHHHHHHHHHTT-EEEEEEEPPPTTS-HHHHHHHHHHHHHTT-S--------

Foldseek 3Di:
DAEEEAEDEDDPCPRVVVSVVVQVVCVVVVYHYHYHYQDDDPPDDPVRSVVVVVVVCVVVDPDDDPPPPD